Protein AF-A0A5C2H6Y0-F1 (afdb_monomer)

Mean predicted aligned error: 7.72 Å

Organism: NCBI:txid2605946

pLDDT: mean 83.82, std 12.82, range [41.47, 96.06]

Foldseek 3Di:
DDPVVVVVVLVVVVVVVPPVDDPVLSCLVVVLVVVLVVQLVLQVVQQVQLQVLVVVCVVVVHDSFVVSCVSSVHNKHFNDPDDPVNLVVCVVCNPVSVLNRLVRMDPVSSVVSCVSVVDD

Sequence (120 aa):
MSQSELSNLIWSVADLLRGDYRQSEYGRVILAFTVLRRLDCVLAPTKSAVLEVKDKMAAQDLNPDAFMRRASGTSFYNGSTLDLGRIIGDQDNIGSNLLAYIDAFSPEVRDICLRYFSSP

Solvent-accessible surface area (backbone atoms only — not comparable to full-atom values): 6831 Å² total; per-residue (Å²): 138,56,75,66,59,54,51,52,51,53,52,60,55,50,58,76,46,67,80,88,50,56,83,85,46,49,60,54,56,54,48,52,53,52,51,52,51,52,52,50,63,68,39,58,88,25,39,68,52,19,43,54,42,40,54,56,23,57,76,65,78,43,85,38,62,71,56,24,22,62,44,38,75,40,97,48,44,55,70,41,96,61,49,75,70,57,34,68,71,40,70,94,45,35,69,62,47,48,50,54,39,46,68,30,28,34,71,71,57,27,53,51,51,46,59,65,72,69,56,131

Radius of gyration: 16.51 Å; Cα contacts (8 Å, |Δi|>4): 88; chains: 1; bounding box: 49×26×40 Å

Secondary structure (DSSP, 8-state):
--HHHHHHHHHHHHGGGBTTB-TTTHHHHHHHHHHHHHHHHHHGGGHHHHHHHHHHHHTTT---HHHHHHHHTSS--B--S--HHHHHH-GGGHHHHHHHHHHTB-HHHHHHHHHHHH--

InterPro domains:
  IPR022749 N6 adenine-specific DNA methyltransferase, N-terminal domain [PF12161] (6-109)
  IPR029063 S-adenosyl-L-methionine-dependent methyltransferase superfamily [SSF53335] (4-112)
  IPR038333 Type I restriction enzyme EcoKI-like, methylase subunit, N-terminal domain superfamily [G3DSA:1.20.1260.30] (1-79)

Structure (mmCIF, N/CA/C/O backbone):
data_AF-A0A5C2H6Y0-F1
#
_entry.id   AF-A0A5C2H6Y0-F1
#
loop_
_atom_site.group_PDB
_atom_site.id
_atom_site.type_symbol
_atom_site.label_atom_id
_atom_site.label_alt_id
_atom_site.label_comp_id
_atom_site.label_asym_id
_atom_site.label_entity_id
_atom_site.label_seq_id
_atom_site.pdbx_PDB_ins_code
_atom_site.Cartn_x
_atom_site.Cartn_y
_atom_site.Cartn_z
_atom_site.occupancy
_atom_site.B_iso_or_equiv
_atom_site.auth_seq_id
_atom_site.auth_comp_id
_atom_site.auth_asym_id
_atom_site.auth_atom_id
_atom_site.pdbx_PDB_model_num
ATOM 1 N N . MET A 1 1 ? 26.261 1.422 -0.359 1.00 52.34 1 MET A N 1
ATOM 2 C CA . MET A 1 1 ? 25.782 1.585 -1.745 1.00 52.34 1 MET A CA 1
ATOM 3 C C . MET A 1 1 ? 26.114 2.995 -2.188 1.00 52.34 1 MET A C 1
ATOM 5 O O . MET A 1 1 ? 25.736 3.938 -1.502 1.00 52.34 1 MET A O 1
ATOM 9 N N . SER A 1 2 ? 26.879 3.131 -3.262 1.00 71.75 2 SER A N 1
ATOM 10 C CA . SER A 1 2 ? 27.224 4.406 -3.889 1.00 71.75 2 SER A CA 1
ATOM 11 C C . SER A 1 2 ? 26.087 4.890 -4.800 1.00 71.75 2 SER A C 1
ATOM 13 O O . SER A 1 2 ? 25.295 4.098 -5.312 1.00 71.75 2 SER A O 1
ATOM 15 N N . GLN A 1 3 ? 25.994 6.203 -5.015 1.00 69.25 3 GLN A N 1
ATOM 16 C CA . GLN A 1 3 ? 24.962 6.820 -5.860 1.00 69.25 3 GLN A CA 1
ATOM 17 C C . GLN A 1 3 ? 25.004 6.303 -7.314 1.00 69.25 3 GLN A C 1
ATOM 19 O O . GLN A 1 3 ? 23.965 6.171 -7.961 1.00 69.25 3 GLN A O 1
ATOM 24 N N . SER A 1 4 ? 26.196 5.943 -7.798 1.00 71.50 4 SER A N 1
ATOM 25 C CA . SER A 1 4 ? 26.428 5.375 -9.129 1.00 71.50 4 SER A CA 1
ATOM 26 C C . SER A 1 4 ? 25.850 3.965 -9.280 1.00 71.50 4 SER A C 1
ATOM 28 O O . SER A 1 4 ? 25.251 3.658 -10.306 1.00 71.50 4 SER A O 1
ATOM 30 N N . GLU A 1 5 ? 25.964 3.119 -8.250 1.00 69.69 5 GLU A N 1
ATOM 31 C CA . GLU A 1 5 ? 25.380 1.767 -8.253 1.00 69.69 5 GLU A CA 1
ATOM 32 C C . GLU A 1 5 ? 23.848 1.813 -8.279 1.00 69.69 5 GLU A C 1
ATOM 34 O O . GLU A 1 5 ? 23.220 1.044 -9.004 1.00 69.69 5 GLU A O 1
ATOM 39 N N . LEU A 1 6 ? 23.244 2.751 -7.539 1.00 69.19 6 LEU A N 1
ATOM 40 C CA . LEU A 1 6 ? 21.793 2.947 -7.539 1.00 69.19 6 LEU A CA 1
ATOM 41 C C . LEU A 1 6 ? 21.291 3.452 -8.900 1.00 69.19 6 LEU A C 1
ATOM 43 O O . LEU A 1 6 ? 20.284 2.960 -9.399 1.00 69.19 6 LEU A O 1
ATOM 47 N N . SER A 1 7 ? 22.012 4.391 -9.520 1.00 67.81 7 SER A N 1
ATOM 48 C CA . SER A 1 7 ? 21.695 4.887 -10.865 1.00 67.81 7 SER A CA 1
ATOM 49 C C . SER A 1 7 ? 21.763 3.766 -11.908 1.00 67.81 7 SER A C 1
ATOM 51 O O . SER A 1 7 ? 20.824 3.587 -12.680 1.00 67.81 7 SER A O 1
ATOM 53 N N . ASN A 1 8 ? 22.824 2.952 -11.884 1.00 71.19 8 ASN A N 1
ATOM 54 C CA . ASN A 1 8 ? 22.986 1.831 -12.813 1.00 71.19 8 ASN A CA 1
ATOM 55 C C . ASN A 1 8 ? 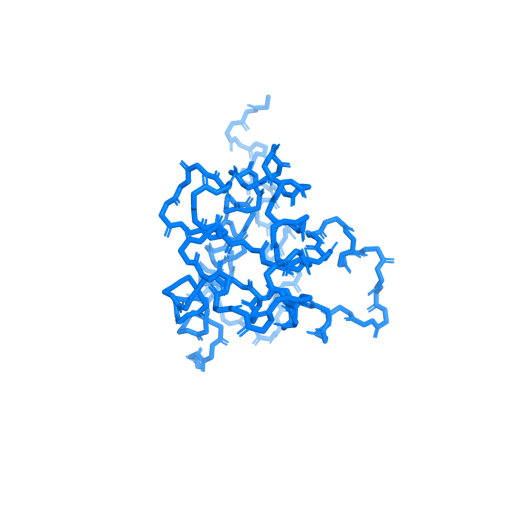21.884 0.772 -12.655 1.00 71.19 8 ASN A C 1
ATOM 57 O O . ASN A 1 8 ? 21.411 0.243 -13.656 1.00 71.19 8 ASN A O 1
ATOM 61 N N . LEU A 1 9 ? 21.443 0.496 -11.423 1.00 71.12 9 LEU A N 1
ATOM 62 C CA . LEU A 1 9 ? 20.317 -0.403 -11.156 1.00 71.12 9 LEU A CA 1
ATOM 63 C C . LEU A 1 9 ? 18.987 0.159 -11.685 1.00 71.12 9 LEU A C 1
ATOM 65 O O . LEU A 1 9 ? 18.188 -0.574 -12.256 1.00 71.12 9 LEU A O 1
ATOM 69 N N . ILE A 1 10 ? 18.738 1.459 -11.510 1.00 67.75 10 ILE A N 1
ATOM 70 C CA . ILE A 1 10 ? 17.523 2.106 -12.029 1.00 67.75 10 ILE A CA 1
ATOM 71 C C . ILE A 1 10 ? 17.498 2.039 -13.561 1.00 67.75 10 ILE A C 1
ATOM 73 O O . ILE A 1 10 ? 16.463 1.714 -14.141 1.00 67.75 10 ILE A O 1
ATOM 77 N N . TRP A 1 11 ? 18.632 2.300 -14.216 1.00 65.06 11 TRP A N 1
ATOM 78 C CA . TRP A 1 11 ? 18.740 2.225 -15.673 1.00 65.06 11 TRP A CA 1
ATOM 79 C C . TRP A 1 11 ? 18.616 0.795 -16.212 1.00 65.06 11 TRP A C 1
ATOM 81 O O . TRP A 1 11 ? 17.923 0.604 -17.207 1.00 65.06 11 TRP A O 1
ATOM 91 N N . SER A 1 12 ? 19.182 -0.213 -15.538 1.00 68.62 12 SER A N 1
ATOM 92 C CA . SER A 1 12 ? 19.039 -1.612 -15.971 1.00 68.62 12 SER A CA 1
ATOM 93 C C . SER A 1 12 ? 17.608 -2.143 -15.822 1.00 68.62 12 SER A C 1
ATOM 95 O O . SER A 1 12 ? 17.171 -2.964 -16.625 1.00 68.62 12 SER A O 1
ATOM 97 N N . VAL A 1 13 ? 16.844 -1.646 -14.842 1.00 63.25 13 VAL A N 1
ATOM 98 C CA . VAL A 1 13 ? 15.401 -1.915 -14.735 1.00 63.25 13 VAL A CA 1
ATOM 99 C C . VAL A 1 13 ? 14.617 -1.157 -15.808 1.00 63.25 13 VAL A C 1
ATOM 1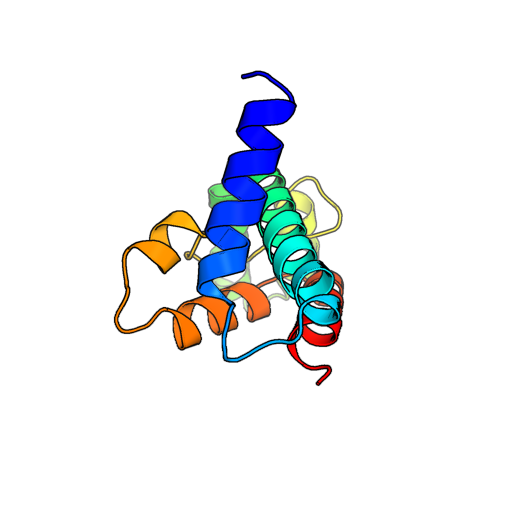01 O O . VAL A 1 13 ? 13.676 -1.706 -16.374 1.00 63.25 13 VAL A O 1
ATOM 104 N N . ALA A 1 14 ? 15.005 0.078 -16.138 1.00 62.84 14 ALA A N 1
ATOM 105 C CA . ALA A 1 14 ? 14.379 0.834 -17.225 1.00 62.84 14 ALA A CA 1
ATOM 106 C C . ALA A 1 14 ? 14.561 0.149 -18.593 1.00 62.84 14 ALA A C 1
ATOM 108 O O . ALA A 1 14 ? 13.670 0.229 -19.437 1.00 62.84 14 ALA A O 1
ATOM 109 N N . ASP A 1 15 ? 15.660 -0.582 -18.795 1.00 63.66 15 ASP A N 1
ATOM 110 C CA . ASP A 1 15 ? 15.879 -1.383 -20.003 1.00 63.66 15 ASP A CA 1
ATOM 111 C C . ASP A 1 15 ? 14.872 -2.540 -20.163 1.00 63.66 15 ASP A C 1
ATOM 113 O O . ASP A 1 15 ? 14.597 -2.939 -21.293 1.00 63.66 15 ASP A O 1
ATOM 117 N N . LEU A 1 16 ? 14.245 -3.030 -19.083 1.00 62.94 16 LEU A N 1
ATOM 118 C CA . LEU A 1 16 ? 13.153 -4.020 -19.155 1.00 62.94 16 LEU A CA 1
ATOM 119 C C . LEU A 1 16 ? 11.835 -3.422 -19.678 1.00 62.94 16 LEU A C 1
ATOM 121 O O . LEU A 1 16 ? 10.973 -4.161 -20.139 1.00 62.94 16 LEU A O 1
ATOM 125 N N . LEU A 1 17 ? 11.680 -2.094 -19.632 1.00 59.72 17 LEU A N 1
ATOM 126 C CA . LEU A 1 17 ? 10.521 -1.364 -20.173 1.00 59.72 17 LEU A CA 1
ATOM 127 C C . LEU A 1 17 ? 10.724 -0.957 -21.645 1.00 59.72 17 LEU A C 1
ATOM 129 O O . LEU A 1 17 ? 9.898 -0.253 -22.237 1.00 59.72 17 LEU A O 1
ATOM 133 N N . ARG A 1 18 ? 11.858 -1.347 -22.238 1.00 57.44 18 ARG A N 1
ATOM 134 C CA . ARG A 1 18 ? 12.292 -0.918 -23.565 1.00 57.44 18 ARG A CA 1
ATOM 135 C C . ARG A 1 18 ? 11.563 -1.715 -24.647 1.00 57.44 18 ARG A C 1
ATOM 137 O O . ARG A 1 18 ? 11.977 -2.801 -25.028 1.00 57.44 18 ARG A O 1
ATOM 144 N N . GLY A 1 19 ? 10.469 -1.142 -25.139 1.00 61.03 19 GLY A N 1
ATOM 145 C CA . GLY A 1 19 ? 9.616 -1.712 -26.186 1.00 61.03 19 GLY A CA 1
ATOM 146 C C . GLY A 1 19 ? 8.186 -1.185 -26.083 1.00 61.03 19 GLY A C 1
ATOM 147 O O . GLY A 1 19 ? 7.677 -0.621 -27.047 1.00 61.03 19 GLY A O 1
ATOM 148 N N . ASP A 1 20 ? 7.605 -1.269 -24.883 1.00 59.69 20 ASP A N 1
ATOM 149 C CA . ASP A 1 20 ? 6.211 -0.882 -24.613 1.00 59.69 20 ASP A CA 1
ATOM 150 C C . ASP A 1 20 ? 6.044 0.595 -24.211 1.00 59.69 20 ASP A C 1
ATOM 152 O O . ASP A 1 20 ? 4.950 1.141 -24.324 1.00 59.69 20 ASP A O 1
ATOM 156 N N . TYR A 1 21 ? 7.123 1.259 -23.774 1.00 59.62 21 TYR A N 1
ATOM 157 C CA . TYR A 1 21 ? 7.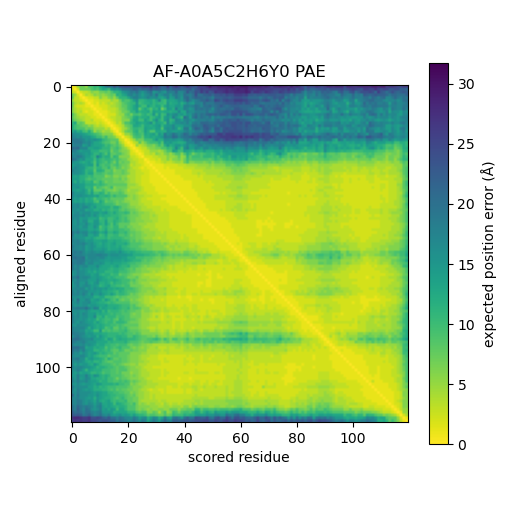096 2.648 -23.296 1.00 59.62 21 TYR A CA 1
ATOM 158 C C . TYR A 1 21 ? 8.220 3.502 -23.890 1.00 59.62 21 TYR A C 1
ATOM 160 O O . TYR A 1 21 ? 9.362 3.057 -24.067 1.00 59.62 21 TYR A O 1
ATOM 168 N N . ARG A 1 22 ? 7.913 4.777 -24.154 1.00 67.56 22 ARG A N 1
ATOM 169 C CA . ARG A 1 22 ? 8.898 5.793 -24.548 1.00 67.56 22 ARG A CA 1
ATOM 170 C C . ARG A 1 22 ? 9.788 6.135 -23.359 1.00 67.56 22 ARG A C 1
ATOM 172 O O . ARG A 1 22 ? 9.357 6.141 -22.211 1.00 67.56 22 ARG A O 1
ATOM 179 N N . GLN A 1 23 ? 11.025 6.543 -23.630 1.00 66.06 23 GLN A N 1
ATOM 180 C CA . GLN A 1 23 ? 11.979 6.933 -22.583 1.00 66.06 23 GLN A CA 1
ATOM 181 C C . GLN A 1 23 ? 11.463 8.090 -21.697 1.00 66.06 23 GLN A C 1
ATOM 183 O O . GLN A 1 23 ? 11.799 8.174 -20.518 1.00 66.06 23 GLN A O 1
ATOM 188 N N . SER A 1 24 ? 10.589 8.948 -22.241 1.00 72.94 24 SER A N 1
ATOM 189 C CA . SER A 1 24 ? 9.870 10.001 -21.509 1.00 72.94 24 SER A CA 1
ATOM 190 C C . SER A 1 24 ? 8.815 9.479 -20.521 1.00 72.94 24 SER A C 1
ATOM 192 O O . SER A 1 24 ? 8.420 10.204 -19.613 1.00 72.94 24 SER A O 1
ATOM 194 N N . GLU A 1 25 ? 8.348 8.240 -20.679 1.00 69.19 25 GLU A N 1
ATOM 195 C CA . GLU A 1 25 ? 7.292 7.612 -19.871 1.00 69.19 25 GLU A CA 1
ATOM 196 C C . GLU A 1 25 ? 7.860 6.769 -18.723 1.00 69.19 25 GLU A C 1
ATOM 198 O O . GLU A 1 25 ? 7.170 6.548 -17.728 1.00 69.19 25 GLU A O 1
ATOM 203 N N . TYR A 1 26 ? 9.142 6.386 -18.784 1.00 72.50 26 TYR A N 1
ATOM 204 C CA . TYR A 1 26 ? 9.810 5.617 -17.723 1.00 72.50 26 TYR A CA 1
ATOM 205 C C . TYR A 1 26 ? 9.730 6.311 -16.368 1.00 72.50 26 TYR A C 1
ATOM 207 O O . TYR A 1 26 ? 9.469 5.667 -15.354 1.00 72.50 26 TYR A O 1
ATOM 215 N N . GLY A 1 27 ? 9.878 7.638 -16.351 1.00 70.50 27 GLY A N 1
ATOM 216 C CA . GLY A 1 27 ? 9.739 8.423 -15.129 1.00 70.50 27 GLY A CA 1
ATOM 217 C C . GLY A 1 27 ? 8.366 8.256 -14.472 1.00 70.50 27 GLY A C 1
ATOM 218 O O . GLY A 1 27 ? 8.293 8.208 -13.249 1.00 70.50 27 GLY A O 1
ATOM 219 N N . ARG A 1 28 ? 7.289 8.099 -15.255 1.00 74.62 28 ARG A N 1
ATOM 220 C CA . ARG A 1 28 ? 5.924 7.936 -14.726 1.00 74.62 28 ARG A CA 1
ATOM 221 C C . ARG A 1 28 ? 5.763 6.575 -14.051 1.00 74.62 28 ARG A C 1
ATOM 223 O O . ARG A 1 28 ? 5.291 6.515 -12.918 1.00 74.62 28 ARG A O 1
ATOM 230 N N . VAL A 1 29 ? 6.226 5.509 -14.706 1.00 77.56 29 VAL A N 1
ATOM 231 C CA . VAL A 1 29 ? 6.161 4.136 -14.180 1.00 77.56 29 VAL A CA 1
ATOM 232 C C . VAL A 1 29 ? 7.039 3.988 -12.936 1.00 77.56 29 VAL A C 1
ATOM 234 O O . VAL A 1 29 ? 6.561 3.578 -11.878 1.00 77.56 29 VAL A O 1
ATOM 237 N N . ILE A 1 30 ? 8.312 4.388 -13.024 1.00 80.56 30 ILE A N 1
ATOM 238 C CA . ILE A 1 30 ? 9.272 4.270 -11.919 1.00 80.56 30 ILE A CA 1
ATOM 239 C C . ILE A 1 30 ? 8.797 5.077 -10.706 1.00 80.56 30 ILE A C 1
ATOM 241 O O . ILE A 1 30 ? 8.837 4.570 -9.583 1.00 80.56 30 ILE A O 1
ATOM 245 N N . LEU A 1 31 ? 8.310 6.307 -10.907 1.00 81.44 31 LEU A N 1
ATOM 246 C CA . LEU A 1 31 ? 7.809 7.143 -9.815 1.00 81.44 31 LEU A CA 1
ATOM 247 C C . LEU A 1 31 ? 6.581 6.517 -9.150 1.00 81.44 31 LEU A C 1
ATOM 249 O O . LEU A 1 31 ? 6.539 6.447 -7.923 1.00 81.44 31 LEU A O 1
ATOM 253 N N . ALA A 1 32 ? 5.620 6.020 -9.934 1.00 82.81 32 ALA A N 1
ATOM 254 C CA . ALA A 1 32 ? 4.415 5.392 -9.403 1.00 82.81 32 ALA A CA 1
ATOM 255 C C . ALA A 1 32 ? 4.752 4.186 -8.511 1.00 82.81 32 ALA A C 1
ATOM 257 O O . ALA A 1 32 ? 4.298 4.119 -7.366 1.00 82.81 32 ALA A O 1
ATOM 258 N N . PHE A 1 33 ? 5.622 3.281 -8.971 1.00 86.06 33 PHE A N 1
ATOM 259 C CA . PHE A 1 33 ? 6.051 2.129 -8.171 1.00 86.06 33 PHE A CA 1
ATOM 260 C C . PHE A 1 33 ? 6.930 2.518 -6.975 1.00 86.06 33 PHE A C 1
ATOM 262 O O . PHE A 1 33 ? 6.820 1.912 -5.908 1.00 86.06 33 PHE A O 1
ATOM 269 N N . THR A 1 34 ? 7.757 3.559 -7.098 1.00 86.50 34 THR A N 1
ATOM 270 C CA . THR A 1 34 ? 8.559 4.075 -5.976 1.00 86.50 34 THR A CA 1
ATOM 271 C C . THR A 1 34 ? 7.663 4.635 -4.869 1.00 86.50 34 THR A C 1
ATOM 273 O O . THR A 1 34 ? 7.874 4.347 -3.688 1.00 86.50 34 THR A O 1
ATOM 276 N N . VAL A 1 35 ? 6.627 5.394 -5.240 1.00 89.31 35 VAL A N 1
ATOM 277 C CA . VAL A 1 35 ? 5.618 5.904 -4.301 1.00 89.31 35 VAL A CA 1
ATOM 278 C C . VAL A 1 35 ? 4.846 4.748 -3.669 1.00 89.31 35 VAL A C 1
ATOM 280 O O . VAL A 1 35 ? 4.730 4.700 -2.445 1.00 89.31 35 VAL A O 1
ATOM 283 N N . LEU A 1 36 ? 4.394 3.779 -4.469 1.00 90.00 36 LEU A N 1
ATOM 284 C CA . LEU A 1 36 ? 3.684 2.593 -3.987 1.00 90.00 36 LEU A CA 1
ATOM 285 C C . LEU A 1 36 ? 4.511 1.827 -2.944 1.00 90.00 36 LEU A C 1
ATOM 287 O O . LEU A 1 36 ? 4.006 1.477 -1.876 1.00 90.00 36 LEU A O 1
ATOM 291 N N . ARG A 1 37 ? 5.809 1.636 -3.210 1.00 89.75 37 ARG A N 1
ATOM 292 C CA . ARG A 1 37 ? 6.731 0.994 -2.271 1.00 89.75 37 ARG A CA 1
ATOM 293 C C . ARG A 1 37 ? 6.917 1.811 -0.997 1.00 89.75 37 ARG A C 1
ATOM 295 O O . ARG A 1 37 ? 6.995 1.238 0.089 1.00 89.75 37 ARG A O 1
ATOM 302 N N . ARG A 1 38 ? 6.977 3.141 -1.098 1.00 92.06 38 ARG A N 1
ATOM 303 C CA . ARG A 1 38 ? 7.092 4.014 0.076 1.00 92.06 38 ARG A CA 1
ATOM 304 C C . ARG A 1 38 ? 5.854 3.927 0.967 1.00 92.06 38 ARG A C 1
ATOM 306 O O . ARG A 1 38 ? 6.017 3.852 2.183 1.00 92.06 38 ARG A O 1
ATOM 313 N N . LEU A 1 39 ? 4.658 3.910 0.380 1.00 92.31 39 LEU A N 1
ATOM 314 C CA . LEU A 1 39 ? 3.394 3.746 1.106 1.00 92.31 39 LEU A CA 1
ATOM 315 C C . LEU A 1 39 ? 3.327 2.386 1.810 1.00 92.31 39 LEU A C 1
ATOM 317 O O . LEU A 1 39 ? 3.012 2.329 2.996 1.00 92.31 39 LEU A O 1
ATOM 321 N N . ASP A 1 40 ? 3.705 1.315 1.112 1.00 91.12 40 ASP A N 1
ATOM 322 C CA . ASP A 1 40 ? 3.776 -0.039 1.671 1.00 91.12 40 ASP A CA 1
ATOM 323 C C . ASP A 1 40 ? 4.727 -0.107 2.884 1.00 91.12 40 ASP A C 1
ATOM 325 O O . ASP A 1 40 ? 4.350 -0.601 3.944 1.00 91.12 40 ASP A O 1
ATOM 329 N N . CYS A 1 41 ? 5.920 0.498 2.791 1.00 92.06 41 CYS A N 1
ATOM 330 C CA . CYS A 1 41 ? 6.855 0.606 3.921 1.00 92.06 41 CYS A CA 1
ATOM 331 C C . CYS A 1 41 ? 6.271 1.340 5.136 1.00 92.06 41 CYS A C 1
ATOM 333 O O . CYS A 1 41 ? 6.580 0.975 6.268 1.00 92.06 41 CYS A O 1
ATOM 335 N N . VAL A 1 42 ? 5.494 2.406 4.917 1.00 94.19 42 VAL A N 1
ATOM 336 C CA . VAL A 1 42 ? 4.893 3.192 6.009 1.00 94.19 42 VAL A CA 1
ATOM 337 C C . VAL A 1 42 ? 3.814 2.386 6.732 1.00 94.19 42 VAL A C 1
ATOM 339 O O . VAL A 1 42 ? 3.701 2.481 7.950 1.00 94.19 42 VAL A O 1
ATOM 342 N N . LEU A 1 43 ? 3.053 1.572 5.997 1.00 94.69 43 LEU A N 1
ATOM 343 C CA . LEU A 1 43 ? 1.953 0.776 6.542 1.00 94.69 43 LEU A CA 1
ATOM 344 C C . LEU A 1 43 ? 2.388 -0.589 7.086 1.00 94.69 43 LEU A C 1
ATOM 346 O O . LEU A 1 43 ? 1.652 -1.187 7.868 1.00 94.69 43 LEU A O 1
ATOM 350 N N . ALA A 1 44 ? 3.564 -1.096 6.705 1.00 93.31 44 ALA A N 1
ATOM 351 C CA . ALA A 1 44 ? 4.041 -2.418 7.116 1.00 93.31 44 ALA A CA 1
ATOM 352 C C . ALA A 1 44 ? 3.977 -2.673 8.642 1.00 93.31 44 ALA A C 1
ATOM 354 O O . ALA A 1 44 ? 3.495 -3.740 9.023 1.00 93.31 44 ALA A O 1
ATOM 355 N N . PRO A 1 45 ? 4.364 -1.732 9.531 1.00 95.38 45 PRO A N 1
ATOM 356 C CA . PRO A 1 45 ? 4.297 -1.953 10.979 1.00 95.38 45 PRO A CA 1
ATOM 357 C C . PRO A 1 45 ? 2.869 -2.035 11.539 1.00 95.38 45 PRO A C 1
ATOM 359 O O . PRO A 1 45 ? 2.661 -2.636 12.588 1.00 95.38 45 PRO A O 1
ATOM 362 N N . THR A 1 46 ? 1.890 -1.417 10.872 1.00 95.88 46 THR A N 1
ATOM 363 C CA . THR A 1 46 ? 0.502 -1.286 11.356 1.00 95.88 46 THR A CA 1
ATOM 364 C C . THR A 1 46 ? -0.491 -2.147 10.574 1.00 95.88 46 THR A C 1
ATOM 366 O O . THR A 1 46 ? -1.683 -2.163 10.879 1.00 95.88 46 THR A O 1
ATOM 369 N N . LYS A 1 47 ? -0.014 -2.917 9.591 1.00 93.94 47 LYS A N 1
ATOM 370 C CA . LYS A 1 47 ? -0.849 -3.694 8.669 1.00 93.94 47 LYS A CA 1
ATOM 371 C C . LYS A 1 47 ? -1.748 -4.713 9.364 1.00 93.94 47 LYS A C 1
ATOM 373 O O . LYS A 1 47 ? -2.932 -4.785 9.048 1.00 93.94 47 LYS A O 1
ATOM 378 N N . SER A 1 48 ? -1.219 -5.465 10.328 1.00 95.00 48 SER A N 1
ATOM 379 C CA . SER A 1 48 ? -2.013 -6.428 11.105 1.00 95.00 48 SER A CA 1
ATOM 380 C C . SER A 1 48 ? -3.151 -5.742 11.864 1.00 95.00 48 SER A C 1
ATOM 382 O O . SER A 1 48 ? -4.293 -6.179 11.777 1.00 95.00 48 SER A O 1
ATOM 384 N N . ALA A 1 49 ? -2.865 -4.616 12.524 1.00 95.69 49 ALA A N 1
ATOM 385 C CA . ALA A 1 49 ? -3.861 -3.849 13.268 1.00 95.69 49 ALA A CA 1
ATOM 386 C C . ALA A 1 49 ? -4.974 -3.301 12.359 1.00 95.69 49 ALA A C 1
ATOM 388 O O . ALA A 1 49 ? -6.150 -3.350 12.720 1.00 95.69 49 ALA A O 1
ATOM 389 N N . VAL A 1 50 ? -4.622 -2.810 11.166 1.00 96.00 50 VAL A N 1
ATOM 390 C CA . VAL A 1 50 ? -5.596 -2.337 10.169 1.00 96.00 50 VAL A CA 1
ATOM 391 C C . VAL A 1 50 ? -6.514 -3.473 9.710 1.00 96.00 50 VAL A C 1
ATOM 393 O O . VAL A 1 50 ? -7.727 -3.276 9.649 1.00 96.00 50 VAL A O 1
ATOM 396 N N . LEU A 1 51 ? -5.962 -4.657 9.425 1.00 95.88 51 LEU A N 1
ATOM 397 C CA . LEU A 1 51 ? -6.744 -5.819 8.988 1.00 95.88 51 LEU A CA 1
ATOM 398 C C . LEU A 1 51 ? -7.681 -6.330 10.089 1.00 95.88 51 LEU A C 1
ATOM 400 O O . LEU A 1 51 ? -8.860 -6.542 9.830 1.00 95.88 51 LEU A O 1
ATOM 404 N N . GLU A 1 52 ? -7.208 -6.424 11.332 1.00 95.94 52 GLU A N 1
ATOM 405 C CA . GLU A 1 52 ? -8.070 -6.794 12.460 1.00 95.94 52 GLU A CA 1
ATOM 406 C C . GLU A 1 52 ? -9.235 -5.818 12.647 1.00 95.94 52 GLU A C 1
ATOM 408 O O . GLU A 1 52 ? -10.355 -6.223 12.956 1.00 95.94 52 GLU A O 1
ATOM 413 N N . VAL A 1 53 ? -8.974 -4.517 12.498 1.00 95.31 53 VAL A N 1
ATOM 414 C CA . VAL A 1 53 ? -10.011 -3.488 12.600 1.00 95.31 53 VAL A CA 1
ATOM 415 C C . VAL A 1 53 ? -11.002 -3.601 11.451 1.00 95.31 53 VAL A C 1
ATOM 417 O O . VAL A 1 53 ? -12.204 -3.526 11.695 1.00 95.31 53 VAL A O 1
ATOM 420 N N . LYS A 1 54 ? -10.526 -3.828 10.225 1.00 94.88 54 LYS A N 1
ATOM 421 C CA . LYS A 1 54 ? -11.386 -4.069 9.064 1.00 94.88 54 LYS A CA 1
ATOM 422 C C . LYS A 1 54 ? -12.349 -5.229 9.325 1.00 94.88 54 LYS A C 1
ATOM 424 O O . LYS A 1 54 ? -13.552 -5.055 9.149 1.00 94.88 54 LYS A O 1
ATOM 429 N N . ASP A 1 55 ? -11.839 -6.359 9.807 1.00 94.50 55 ASP A N 1
ATOM 430 C CA . ASP A 1 55 ? -12.647 -7.556 10.062 1.00 94.50 55 ASP A CA 1
ATOM 431 C C . ASP A 1 55 ? -13.646 -7.337 11.211 1.00 94.50 55 ASP A C 1
ATOM 433 O O . ASP A 1 55 ? -14.817 -7.705 11.103 1.00 94.50 55 ASP A O 1
ATOM 437 N N . LYS A 1 56 ? -13.224 -6.661 12.291 1.00 94.62 56 LYS A N 1
ATOM 438 C CA . LYS A 1 56 ? -14.099 -6.304 13.424 1.00 94.62 56 LYS A CA 1
ATOM 439 C C . LYS A 1 56 ? -15.251 -5.393 13.008 1.00 94.62 56 LYS A C 1
ATOM 441 O O . LYS A 1 56 ? -16.369 -5.590 13.473 1.00 94.62 56 LYS A O 1
ATOM 446 N N . MET A 1 57 ? -14.982 -4.396 12.168 1.00 93.19 57 MET A N 1
A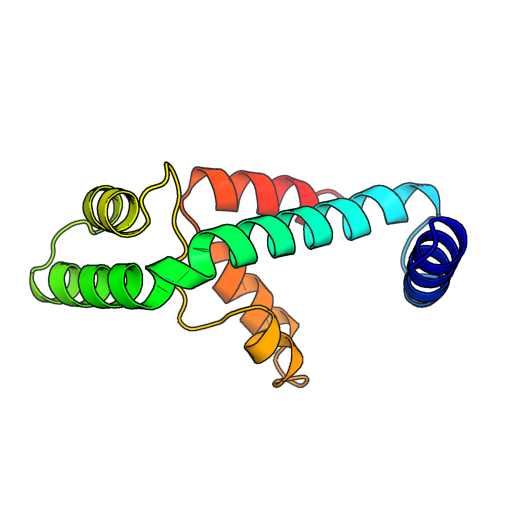TOM 447 C CA . MET A 1 57 ? -16.001 -3.453 11.697 1.00 93.19 57 MET A CA 1
ATOM 448 C C . MET A 1 57 ? -16.940 -4.104 10.679 1.00 93.19 57 MET A C 1
ATOM 450 O O . MET A 1 57 ? -18.146 -3.892 10.758 1.00 93.19 57 MET A O 1
ATOM 454 N N . ALA A 1 58 ? -16.417 -4.962 9.794 1.00 91.44 58 ALA A N 1
ATOM 455 C CA . ALA A 1 58 ? -17.229 -5.744 8.864 1.00 91.44 58 ALA A CA 1
ATOM 456 C C . ALA A 1 58 ? -18.204 -6.681 9.598 1.00 91.44 58 ALA A C 1
ATOM 458 O O . ALA A 1 58 ? -19.368 -6.772 9.223 1.00 91.44 58 ALA A O 1
ATOM 459 N N . ALA A 1 59 ? -17.767 -7.314 10.692 1.00 93.00 59 ALA A N 1
ATOM 460 C CA . ALA A 1 59 ? -18.634 -8.142 11.534 1.00 93.00 59 ALA A CA 1
ATOM 461 C C . ALA A 1 59 ? -19.750 -7.349 12.246 1.00 93.00 59 ALA A C 1
ATOM 463 O O . ALA A 1 59 ? -20.727 -7.941 12.700 1.00 93.00 59 ALA A O 1
ATOM 464 N N . GLN A 1 60 ? -19.600 -6.027 12.365 1.00 92.88 60 GLN A N 1
ATOM 465 C CA . GLN A 1 60 ? -20.562 -5.123 13.004 1.00 92.88 60 GLN A CA 1
ATOM 466 C C . GLN A 1 60 ? -21.385 -4.313 11.991 1.00 92.88 60 GLN A C 1
ATOM 468 O O . GLN A 1 60 ? -22.169 -3.466 12.410 1.00 92.88 60 GLN A O 1
ATOM 473 N N . ASP A 1 61 ? -21.203 -4.548 10.686 1.00 91.81 61 ASP A N 1
ATOM 474 C CA . ASP A 1 61 ? -21.808 -3.765 9.596 1.00 91.81 61 ASP A CA 1
ATOM 475 C C . ASP A 1 61 ? -21.535 -2.248 9.709 1.00 91.81 61 ASP A C 1
ATOM 477 O O . ASP A 1 61 ? -22.350 -1.393 9.364 1.00 91.81 61 ASP A O 1
ATOM 481 N N . LEU A 1 62 ? -20.357 -1.895 10.239 1.00 92.25 62 LEU A N 1
ATOM 482 C CA . LEU A 1 62 ? -19.910 -0.514 10.407 1.00 92.25 62 LEU A CA 1
ATOM 483 C C . LEU A 1 62 ? -18.916 -0.124 9.316 1.00 92.25 62 LEU A C 1
ATOM 485 O O . LEU A 1 62 ? -18.095 -0.929 8.878 1.00 92.25 62 LEU A O 1
ATOM 489 N N . ASN A 1 63 ? -18.926 1.156 8.934 1.00 90.81 63 ASN A N 1
ATOM 490 C CA . ASN A 1 63 ? -17.933 1.694 8.008 1.00 90.81 63 ASN A CA 1
ATOM 491 C C . ASN A 1 63 ? -16.528 1.674 8.656 1.00 90.81 63 ASN A C 1
ATOM 493 O O . ASN A 1 63 ? -16.304 2.384 9.644 1.00 90.81 63 ASN A O 1
ATOM 497 N N . PRO A 1 64 ? -15.563 0.915 8.102 1.00 91.88 64 PRO A N 1
ATOM 498 C CA . PRO A 1 64 ? -14.255 0.731 8.717 1.00 91.88 64 PRO A CA 1
ATOM 499 C C . PRO A 1 64 ? -13.286 1.905 8.497 1.00 91.88 64 PRO A C 1
ATOM 501 O O . PRO A 1 64 ? -12.237 1.926 9.135 1.00 91.88 64 PRO A O 1
ATOM 504 N N . ASP A 1 65 ? -13.588 2.873 7.621 1.00 92.69 65 ASP A N 1
ATOM 505 C CA . ASP A 1 65 ? -12.621 3.878 7.137 1.00 92.69 65 ASP A CA 1
ATOM 506 C C . ASP A 1 65 ? -11.930 4.659 8.270 1.00 92.69 65 ASP A C 1
ATOM 508 O O . ASP A 1 65 ? -10.704 4.617 8.410 1.00 92.69 65 ASP A O 1
ATOM 512 N N . ALA A 1 66 ? -12.711 5.310 9.137 1.00 93.50 66 ALA A N 1
ATOM 513 C CA . ALA A 1 66 ? -12.174 6.114 10.237 1.00 93.50 66 ALA A CA 1
ATOM 514 C C . ALA A 1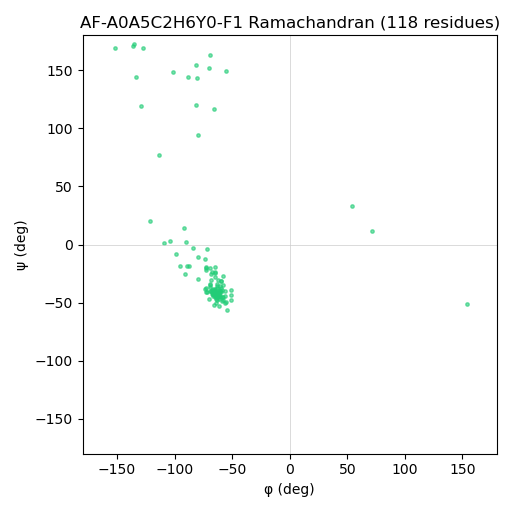 66 ? -11.370 5.268 11.240 1.00 93.50 66 ALA A C 1
ATOM 516 O O . ALA A 1 66 ? -10.351 5.713 11.777 1.00 93.50 66 ALA A O 1
ATOM 517 N N . PHE A 1 67 ? -11.804 4.027 11.472 1.00 94.31 67 PHE A N 1
ATOM 518 C CA . PHE A 1 67 ? -11.131 3.104 12.378 1.00 94.31 67 PHE A CA 1
ATOM 519 C C . PHE A 1 67 ? -9.811 2.602 11.791 1.00 94.31 67 PHE A C 1
ATOM 521 O O . PHE A 1 67 ? -8.815 2.543 12.508 1.00 94.31 67 PHE A O 1
ATOM 528 N N . MET A 1 68 ? -9.772 2.300 10.493 1.00 95.25 68 MET A N 1
ATOM 529 C CA . MET A 1 68 ? -8.557 1.873 9.801 1.00 95.25 68 MET A CA 1
ATOM 530 C C . MET A 1 68 ? -7.517 2.994 9.728 1.00 95.25 68 MET A C 1
ATOM 532 O O . MET A 1 68 ? -6.341 2.721 9.952 1.00 95.25 68 MET A O 1
ATOM 536 N N . ARG A 1 69 ? -7.922 4.256 9.509 1.00 95.62 69 ARG A N 1
ATOM 537 C CA . ARG A 1 69 ? -7.002 5.413 9.603 1.00 95.62 69 ARG A CA 1
ATOM 538 C C . ARG A 1 69 ? -6.422 5.555 11.010 1.00 95.62 69 ARG A C 1
ATOM 540 O O . ARG A 1 69 ? -5.227 5.770 11.189 1.00 95.62 69 ARG A O 1
ATOM 547 N N . ARG A 1 70 ? -7.251 5.367 12.040 1.00 94.88 70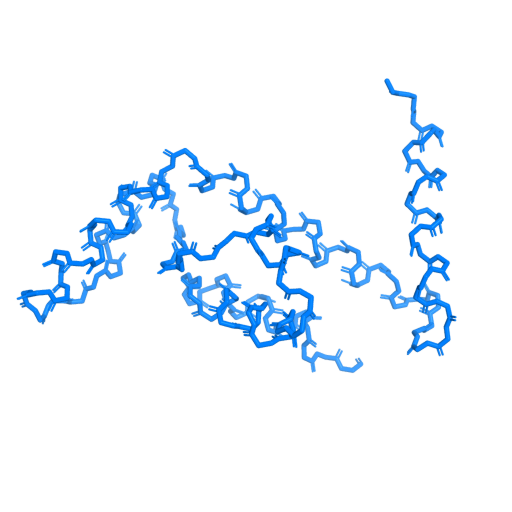 ARG A N 1
ATOM 548 C CA . ARG A 1 70 ? -6.777 5.383 13.430 1.00 94.88 70 ARG A CA 1
ATOM 549 C C . ARG A 1 70 ? -5.815 4.228 13.724 1.00 94.88 70 ARG A C 1
ATOM 551 O O . ARG A 1 70 ? -4.819 4.442 14.406 1.00 94.88 70 ARG A O 1
ATOM 558 N N . ALA A 1 71 ? -6.098 3.034 13.208 1.00 94.75 71 ALA A N 1
ATOM 559 C CA . ALA A 1 71 ? -5.260 1.849 13.382 1.00 94.75 71 ALA A CA 1
ATOM 560 C C . ALA A 1 71 ? -3.927 1.948 12.627 1.00 94.75 71 ALA A C 1
ATOM 562 O O . ALA A 1 71 ? -2.908 1.470 13.122 1.00 94.75 71 ALA A O 1
ATOM 563 N N . SER A 1 72 ? -3.915 2.590 11.455 1.00 94.88 72 SER A N 1
ATOM 564 C CA . SER A 1 72 ? -2.697 2.778 10.667 1.00 94.88 72 SER A CA 1
ATOM 565 C C . SER A 1 72 ? -1.747 3.810 11.279 1.00 94.88 72 SER A C 1
ATOM 567 O O . SER A 1 72 ? -0.558 3.795 10.963 1.00 94.88 72 SER A O 1
ATOM 569 N N . GLY A 1 73 ? -2.259 4.709 12.130 1.00 93.81 73 GLY A N 1
ATOM 570 C CA . GLY A 1 73 ? -1.505 5.830 12.694 1.00 93.81 73 GLY A CA 1
ATOM 571 C C . GLY A 1 73 ? -1.197 6.932 11.677 1.00 93.81 73 GLY A C 1
ATOM 572 O O . GLY A 1 73 ? -0.385 7.814 11.951 1.00 93.81 73 GLY A O 1
ATOM 573 N N . THR A 1 74 ? -1.823 6.890 10.500 1.00 93.62 74 THR A N 1
ATOM 574 C CA . THR A 1 74 ? -1.609 7.849 9.412 1.00 93.62 74 THR A CA 1
ATOM 575 C C . THR A 1 74 ? -2.941 8.295 8.818 1.00 93.62 74 THR A C 1
ATOM 577 O O . THR A 1 74 ? -4.003 7.764 9.136 1.00 93.62 74 THR A O 1
ATOM 580 N N . SER A 1 75 ? -2.908 9.286 7.929 1.00 93.19 75 SER A N 1
ATOM 581 C CA . SER A 1 75 ? -4.110 9.744 7.230 1.00 93.19 75 SER A CA 1
ATOM 582 C C . SER A 1 75 ? -4.620 8.756 6.180 1.00 93.19 75 SER A C 1
ATOM 584 O O . SER A 1 75 ? -5.666 9.017 5.605 1.00 93.19 75 SER A O 1
ATOM 586 N N . PHE A 1 76 ? -3.933 7.641 5.920 1.00 95.06 76 PHE A N 1
ATOM 587 C CA . PHE A 1 76 ? -4.298 6.649 4.908 1.00 95.06 76 PHE A CA 1
ATOM 588 C C . PHE A 1 76 ? -4.139 5.224 5.451 1.00 95.06 76 PHE A C 1
ATOM 590 O O . PHE A 1 76 ? -3.632 5.002 6.547 1.00 95.06 76 PHE A O 1
ATOM 597 N N . TYR A 1 77 ? -4.605 4.232 4.702 1.00 96.06 77 TYR A N 1
ATOM 598 C CA . TYR A 1 77 ? -4.456 2.817 5.042 1.00 96.06 77 TYR A CA 1
ATOM 599 C C . TYR A 1 77 ? -4.436 1.973 3.770 1.00 96.06 77 TYR A C 1
ATOM 601 O O . TYR A 1 77 ? -4.756 2.463 2.687 1.00 96.06 77 TYR A O 1
ATOM 609 N N . ASN A 1 78 ? -4.090 0.696 3.918 1.00 96.06 78 ASN A N 1
ATOM 610 C CA . ASN A 1 78 ? -4.321 -0.334 2.918 1.00 96.06 78 ASN A CA 1
ATOM 611 C C . ASN A 1 78 ? -5.009 -1.516 3.608 1.00 96.06 78 ASN A C 1
ATOM 613 O O . ASN A 1 78 ? -4.465 -2.086 4.552 1.00 96.06 78 ASN A O 1
ATOM 617 N N . GLY A 1 79 ? -6.220 -1.843 3.163 1.00 94.19 79 GLY A N 1
ATOM 618 C CA . GLY A 1 79 ? -7.037 -2.925 3.705 1.00 94.19 79 GLY A CA 1
ATOM 619 C C . GLY A 1 79 ? -6.841 -4.266 2.995 1.00 94.19 79 GLY A C 1
ATOM 620 O O . GLY A 1 79 ? -7.694 -5.145 3.143 1.00 94.19 79 GLY A O 1
ATOM 621 N N . SER A 1 80 ? -5.792 -4.420 2.179 1.00 93.50 80 SER A N 1
ATOM 622 C CA . SER A 1 80 ? -5.472 -5.676 1.502 1.00 93.50 80 SER A CA 1
ATOM 623 C C . SER A 1 80 ? -4.586 -6.555 2.373 1.00 93.50 80 SER A C 1
ATOM 625 O O . SER A 1 80 ? -3.676 -6.091 3.065 1.00 93.50 80 SER A O 1
ATOM 62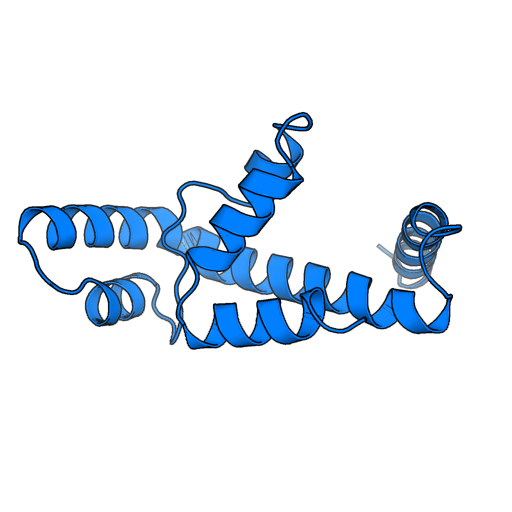7 N N . THR A 1 81 ? -4.811 -7.860 2.281 1.00 92.19 81 THR A N 1
ATOM 628 C CA . THR A 1 81 ? -3.882 -8.870 2.791 1.00 92.19 81 THR A CA 1
ATOM 629 C C . THR A 1 81 ? -2.643 -9.003 1.899 1.00 92.19 81 THR A C 1
ATOM 631 O O . THR A 1 81 ? -1.662 -9.620 2.313 1.00 92.19 81 THR A O 1
ATOM 634 N N . LEU A 1 82 ? -2.657 -8.426 0.694 1.00 91.88 82 LEU A N 1
ATOM 635 C CA . LEU A 1 82 ? -1.528 -8.400 -0.232 1.00 91.88 82 LEU A CA 1
ATOM 636 C C . LEU A 1 82 ? -0.539 -7.301 0.146 1.00 91.88 82 LEU A C 1
ATOM 638 O O . LEU A 1 82 ? -0.934 -6.212 0.552 1.00 91.88 82 LEU A O 1
ATOM 642 N N . ASP A 1 83 ? 0.745 -7.576 -0.031 1.00 89.19 83 ASP A N 1
ATOM 643 C CA . ASP A 1 83 ? 1.838 -6.604 -0.042 1.00 89.19 83 ASP A CA 1
ATOM 644 C C . ASP A 1 83 ? 2.655 -6.801 -1.326 1.00 89.19 83 ASP A C 1
ATOM 646 O O . ASP A 1 83 ? 2.467 -7.790 -2.040 1.00 89.19 83 ASP A O 1
ATOM 650 N N . LEU A 1 84 ? 3.559 -5.870 -1.637 1.00 87.31 84 LEU A N 1
ATOM 651 C CA . LEU A 1 84 ? 4.349 -5.960 -2.871 1.00 87.31 84 LEU A CA 1
ATOM 652 C C . LEU A 1 84 ? 5.197 -7.237 -2.948 1.00 87.31 84 LEU A C 1
ATOM 654 O O . LEU A 1 84 ? 5.390 -7.760 -4.041 1.00 87.31 84 LEU A O 1
ATOM 658 N N . GLY A 1 85 ? 5.660 -7.771 -1.814 1.00 86.69 85 GLY A N 1
ATOM 659 C CA . GLY A 1 85 ? 6.392 -9.036 -1.780 1.00 86.69 85 GLY A CA 1
ATOM 660 C C . GLY A 1 85 ? 5.511 -10.224 -2.170 1.00 86.69 85 GLY A C 1
ATOM 661 O O . GLY A 1 85 ? 5.915 -11.043 -2.992 1.00 86.69 85 GLY A O 1
ATOM 662 N N . ARG A 1 86 ? 4.285 -10.286 -1.639 1.00 87.44 86 ARG A N 1
ATOM 663 C CA . ARG A 1 86 ? 3.289 -11.319 -1.976 1.00 87.44 86 ARG A CA 1
ATOM 664 C C . ARG A 1 86 ? 2.857 -11.247 -3.435 1.00 87.44 86 ARG A C 1
ATOM 666 O O . ARG A 1 86 ? 2.740 -12.286 -4.069 1.00 87.44 86 ARG A O 1
ATOM 673 N N . ILE A 1 87 ? 2.666 -10.040 -3.970 1.00 88.25 87 ILE A N 1
ATOM 674 C CA . ILE A 1 87 ? 2.269 -9.836 -5.373 1.00 88.25 87 ILE A CA 1
ATOM 675 C C . ILE A 1 87 ? 3.357 -10.351 -6.321 1.00 88.25 87 ILE A C 1
ATOM 677 O O . ILE A 1 87 ? 3.050 -11.056 -7.272 1.00 88.25 87 ILE A O 1
ATOM 681 N N . ILE A 1 88 ? 4.630 -10.049 -6.042 1.00 85.94 88 ILE A N 1
ATOM 682 C CA . ILE A 1 88 ? 5.762 -10.534 -6.853 1.00 85.94 88 ILE A CA 1
ATOM 683 C C . ILE A 1 88 ? 5.895 -12.068 -6.781 1.00 85.94 88 ILE A C 1
ATOM 685 O O . ILE A 1 88 ? 6.381 -12.688 -7.726 1.00 85.94 88 ILE A O 1
ATOM 689 N N . GLY A 1 89 ? 5.464 -12.681 -5.673 1.00 85.38 89 GLY A N 1
ATOM 690 C CA . GLY A 1 89 ? 5.491 -14.131 -5.478 1.00 85.38 89 GLY A CA 1
ATOM 691 C C . GLY A 1 89 ? 4.454 -14.920 -6.290 1.00 85.38 89 GLY A C 1
ATOM 692 O O . GLY A 1 89 ? 4.663 -16.110 -6.503 1.00 85.38 89 GLY A O 1
ATOM 693 N N . ASP A 1 90 ? 3.376 -14.284 -6.759 1.00 86.06 90 ASP A N 1
ATOM 694 C CA . ASP A 1 90 ? 2.301 -14.907 -7.549 1.00 86.06 90 ASP A CA 1
ATOM 695 C C . ASP A 1 90 ? 2.300 -14.345 -8.978 1.00 86.06 90 ASP A C 1
ATOM 697 O O . ASP A 1 90 ? 1.513 -13.463 -9.331 1.00 86.06 90 ASP A O 1
ATOM 701 N N . GLN A 1 91 ? 3.250 -14.832 -9.784 1.00 79.44 91 GLN A N 1
ATOM 702 C CA . GLN A 1 91 ? 3.532 -14.294 -11.119 1.00 79.44 91 GLN A CA 1
ATOM 703 C C . GLN A 1 91 ? 2.360 -14.433 -12.095 1.00 79.44 91 GLN A C 1
ATOM 705 O O . GLN A 1 91 ? 2.124 -13.527 -12.896 1.00 79.44 91 GLN A O 1
ATOM 710 N N . ASP A 1 92 ? 1.592 -15.516 -11.977 1.00 86.25 92 ASP A N 1
ATOM 711 C CA . ASP A 1 92 ? 0.453 -15.809 -12.850 1.00 86.25 92 ASP A CA 1
ATOM 712 C C . ASP A 1 92 ? -0.702 -14.809 -12.658 1.00 86.25 92 ASP A C 1
ATOM 714 O O . ASP A 1 92 ? -1.494 -14.588 -13.575 1.00 86.25 92 ASP A O 1
ATOM 718 N N . ASN A 1 93 ? -0.773 -14.153 -11.490 1.00 87.62 93 ASN A N 1
ATOM 719 C CA . ASN A 1 93 ? -1.835 -13.212 -11.123 1.00 87.62 93 ASN A CA 1
ATOM 720 C C . ASN A 1 93 ? -1.318 -11.799 -10.796 1.00 87.62 93 ASN A C 1
ATOM 722 O O . ASN A 1 93 ? -2.024 -11.025 -10.149 1.00 87.62 93 ASN A O 1
ATOM 726 N N . ILE A 1 94 ? -0.111 -11.415 -11.239 1.00 88.31 94 ILE A N 1
ATOM 727 C CA . ILE A 1 94 ? 0.485 -10.103 -10.903 1.00 88.31 94 ILE A CA 1
ATOM 728 C C . ILE A 1 94 ? -0.477 -8.947 -11.183 1.00 88.31 94 ILE A C 1
ATOM 730 O O . ILE A 1 94 ? -0.651 -8.076 -10.333 1.00 88.31 94 ILE A O 1
ATOM 734 N N . GLY A 1 95 ? -1.105 -8.930 -12.362 1.00 85.88 95 GLY A N 1
ATOM 735 C CA . GLY A 1 95 ? -1.977 -7.829 -12.773 1.00 85.88 95 GLY A CA 1
ATOM 736 C C . GLY A 1 95 ? -3.212 -7.688 -11.881 1.00 85.88 95 GLY A C 1
ATOM 737 O O . GLY A 1 95 ? -3.489 -6.602 -11.372 1.00 85.88 95 GLY A O 1
ATOM 738 N N . SER A 1 96 ? -3.931 -8.787 -11.646 1.00 89.06 96 SER A N 1
ATOM 739 C CA . SER A 1 96 ? -5.131 -8.802 -10.800 1.00 89.06 96 SER A CA 1
ATOM 740 C C . SER A 1 96 ? -4.796 -8.523 -9.334 1.00 89.06 96 SER A C 1
ATOM 742 O O . SER A 1 96 ? -5.471 -7.713 -8.699 1.00 89.06 96 SER A O 1
ATOM 744 N N . ASN A 1 97 ? -3.718 -9.113 -8.814 1.00 91.25 97 ASN A N 1
ATOM 745 C CA . ASN A 1 97 ? -3.255 -8.893 -7.446 1.00 91.25 97 ASN A CA 1
ATOM 746 C C . ASN A 1 97 ? -2.800 -7.443 -7.223 1.00 91.25 97 ASN A C 1
ATOM 748 O O . ASN A 1 97 ? -3.103 -6.856 -6.183 1.00 91.25 97 ASN A O 1
ATOM 752 N N . LEU A 1 98 ? -2.115 -6.837 -8.198 1.00 90.00 98 LEU A N 1
ATOM 753 C CA . LEU A 1 98 ? -1.705 -5.435 -8.128 1.00 90.00 98 LEU A CA 1
ATOM 754 C C . LEU A 1 98 ? -2.913 -4.492 -8.124 1.00 90.00 98 LEU A C 1
ATOM 756 O O . LEU A 1 98 ? -2.958 -3.579 -7.301 1.00 90.00 98 LEU A O 1
ATOM 760 N N . LEU A 1 99 ? -3.899 -4.724 -8.994 1.00 89.75 99 LEU A N 1
ATOM 761 C CA . LEU A 1 99 ? -5.127 -3.924 -9.026 1.00 89.75 99 LEU A CA 1
ATOM 762 C C . LEU A 1 99 ? -5.915 -4.058 -7.718 1.00 89.75 99 LEU A C 1
ATOM 764 O O . LEU A 1 99 ? -6.237 -3.046 -7.101 1.00 89.75 99 LEU A O 1
ATOM 768 N N . ALA A 1 100 ? -6.118 -5.282 -7.222 1.00 91.94 100 ALA A N 1
ATOM 769 C CA . ALA A 1 100 ? -6.787 -5.523 -5.942 1.00 91.94 100 ALA A CA 1
ATOM 770 C C . ALA A 1 100 ? -6.048 -4.872 -4.758 1.0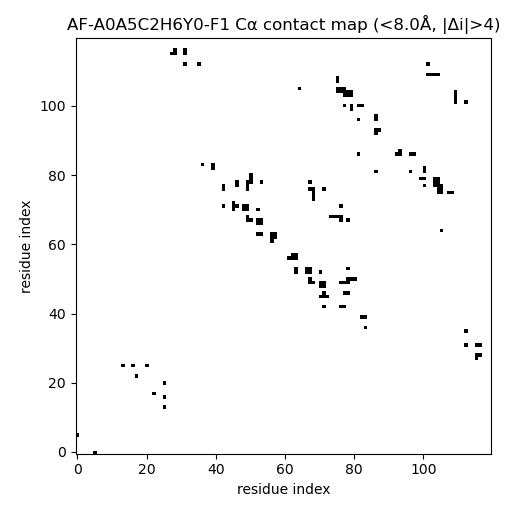0 91.94 100 ALA A C 1
ATOM 772 O O . ALA A 1 100 ? -6.665 -4.383 -3.809 1.00 91.94 100 ALA A O 1
ATOM 773 N N . TYR A 1 101 ? -4.715 -4.848 -4.802 1.00 93.38 101 TYR A N 1
ATOM 774 C CA . TYR A 1 101 ? -3.894 -4.163 -3.811 1.00 93.38 101 TYR A CA 1
ATOM 775 C C . TYR A 1 101 ? -4.052 -2.637 -3.863 1.00 93.38 101 TYR A C 1
ATOM 777 O O . TYR A 1 101 ? -4.172 -2.011 -2.806 1.00 93.38 101 TYR A O 1
ATOM 785 N N . ILE A 1 102 ? -4.082 -2.048 -5.063 1.00 91.81 102 ILE A N 1
ATOM 786 C CA . ILE A 1 102 ? -4.308 -0.610 -5.270 1.00 91.81 102 ILE A CA 1
ATOM 787 C C . ILE A 1 102 ? -5.718 -0.213 -4.816 1.00 91.81 102 ILE A C 1
ATOM 789 O O . ILE A 1 102 ? -5.880 0.782 -4.109 1.00 91.81 102 ILE A O 1
ATOM 793 N N . ASP A 1 103 ? -6.727 -1.016 -5.152 1.00 92.25 103 ASP A N 1
ATOM 794 C CA . ASP A 1 103 ? -8.129 -0.738 -4.831 1.00 92.25 103 ASP A CA 1
ATOM 795 C C . ASP A 1 103 ? -8.430 -0.743 -3.330 1.00 92.25 103 ASP A C 1
ATOM 797 O O . ASP A 1 103 ? -9.374 -0.087 -2.881 1.00 92.25 103 ASP A O 1
ATOM 801 N N . ALA A 1 104 ? -7.614 -1.455 -2.553 1.00 94.44 104 ALA A N 1
ATOM 802 C CA . ALA A 1 104 ? -7.744 -1.564 -1.108 1.00 94.44 1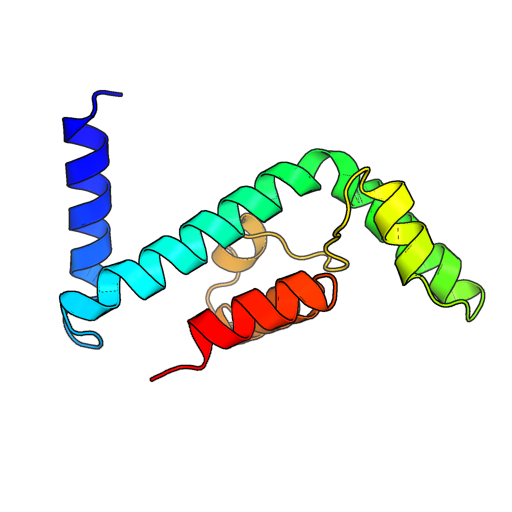04 ALA A CA 1
ATOM 803 C C . ALA A 1 104 ? -7.102 -0.406 -0.325 1.00 94.44 104 ALA A C 1
ATOM 805 O O . ALA A 1 104 ? -7.166 -0.402 0.910 1.00 94.44 104 ALA A O 1
ATOM 806 N N . PHE A 1 105 ? -6.449 0.547 -0.994 1.00 95.25 105 PHE A N 1
ATOM 807 C CA . PHE A 1 105 ? -5.996 1.771 -0.340 1.00 95.25 105 PHE A CA 1
ATOM 808 C C . PHE A 1 105 ? -7.167 2.677 0.055 1.00 95.25 105 PHE A C 1
ATOM 810 O O . PHE A 1 105 ? -8.279 2.553 -0.461 1.00 95.25 105 PHE A O 1
ATOM 817 N N . SER A 1 106 ? -6.901 3.631 0.953 1.00 95.00 106 SER A N 1
ATOM 818 C CA . SER A 1 106 ? -7.854 4.710 1.217 1.00 95.00 106 SER A CA 1
ATOM 819 C C . SER A 1 106 ? -8.203 5.450 -0.087 1.00 95.00 106 SER A C 1
ATOM 821 O O . SER A 1 106 ? -7.352 5.533 -0.985 1.00 95.00 106 SER A O 1
ATOM 823 N N . PRO A 1 107 ? -9.426 6.003 -0.210 1.00 93.25 107 PRO A N 1
ATOM 824 C CA . PRO A 1 107 ? -9.915 6.578 -1.464 1.00 93.25 107 PRO A CA 1
ATOM 825 C C . PRO A 1 107 ? -8.948 7.576 -2.108 1.00 93.25 107 PRO A C 1
ATOM 827 O O . PRO A 1 107 ? -8.739 7.547 -3.315 1.00 93.25 107 PRO A O 1
ATOM 830 N N . GLU A 1 108 ? -8.285 8.401 -1.299 1.00 91.19 108 GLU A N 1
ATOM 831 C CA . GLU A 1 108 ? -7.382 9.446 -1.785 1.00 91.19 108 GLU A CA 1
ATOM 832 C C . GLU A 1 108 ? -6.104 8.862 -2.400 1.00 91.19 108 GLU A C 1
ATOM 834 O O . GLU A 1 108 ? -5.622 9.342 -3.424 1.00 91.19 108 GLU A O 1
ATOM 839 N N . VAL A 1 109 ? -5.552 7.812 -1.786 1.00 91.50 109 VAL A N 1
ATOM 840 C CA . VAL A 1 109 ? -4.351 7.139 -2.291 1.00 91.50 109 VAL A CA 1
ATOM 841 C C . VAL A 1 109 ? -4.685 6.326 -3.537 1.00 91.50 109 VAL A C 1
ATOM 843 O O . VAL A 1 109 ? -3.929 6.371 -4.507 1.00 91.50 109 VAL A O 1
ATOM 846 N N . ARG A 1 110 ? -5.836 5.643 -3.548 1.00 91.38 110 ARG A N 1
ATOM 847 C CA . ARG A 1 110 ? -6.322 4.923 -4.728 1.00 91.38 110 ARG A CA 1
ATOM 848 C C . ARG A 1 110 ? -6.488 5.862 -5.921 1.00 91.38 110 ARG A C 1
ATOM 850 O O . ARG A 1 110 ? -5.970 5.563 -6.992 1.00 91.38 110 ARG A O 1
ATOM 857 N N . ASP A 1 111 ? -7.130 7.013 -5.735 1.00 88.88 111 ASP A N 1
ATOM 858 C CA . ASP A 1 111 ? -7.338 7.999 -6.803 1.00 88.88 111 ASP A CA 1
ATOM 859 C C . ASP A 1 111 ? -6.014 8.544 -7.357 1.00 88.88 111 ASP A C 1
ATOM 861 O O . ASP A 1 111 ? -5.867 8.724 -8.570 1.00 88.88 111 ASP A O 1
ATOM 865 N N . ILE A 1 112 ? -5.027 8.778 -6.484 1.00 86.19 112 ILE A N 1
ATOM 866 C CA . ILE A 1 112 ? -3.671 9.156 -6.897 1.00 86.19 112 ILE A CA 1
ATOM 867 C C . ILE A 1 112 ? -3.059 8.039 -7.744 1.00 86.19 112 ILE A C 1
ATOM 869 O O . ILE A 1 112 ? -2.619 8.306 -8.861 1.00 86.19 112 ILE A O 1
ATOM 873 N N . CYS A 1 113 ? -3.058 6.799 -7.252 1.00 83.69 113 CYS A N 1
ATOM 874 C CA . CYS A 1 113 ? -2.514 5.655 -7.979 1.00 83.69 113 CYS A CA 1
ATOM 875 C C . CYS A 1 113 ? -3.180 5.497 -9.353 1.00 83.69 113 CYS A C 1
ATOM 877 O O . CYS A 1 113 ? -2.478 5.462 -10.361 1.00 83.69 113 CYS A O 1
ATOM 879 N N . LEU A 1 114 ? -4.512 5.490 -9.421 1.00 80.50 114 LEU A N 1
ATOM 880 C CA . LEU A 1 114 ? -5.250 5.350 -10.677 1.00 80.50 114 LEU A CA 1
ATOM 881 C C . LEU A 1 114 ? -4.942 6.486 -11.659 1.00 80.50 114 LEU A C 1
ATOM 883 O O . LEU A 1 114 ? -4.719 6.223 -12.832 1.00 80.50 114 LEU A O 1
ATOM 887 N N . ARG A 1 115 ? -4.809 7.741 -11.215 1.00 80.00 115 ARG A N 1
ATOM 888 C CA . ARG A 1 115 ? -4.386 8.829 -12.121 1.00 80.00 115 ARG A CA 1
ATOM 889 C C . ARG A 1 115 ? -3.012 8.596 -12.748 1.00 80.00 115 ARG A C 1
ATOM 891 O O . ARG A 1 115 ? -2.816 8.946 -13.909 1.00 80.00 115 ARG A O 1
ATOM 898 N N . TYR A 1 116 ? -2.066 8.029 -12.002 1.00 73.00 116 TYR A N 1
ATOM 899 C CA . TYR A 1 116 ? -0.729 7.742 -12.526 1.00 73.00 116 TYR A CA 1
ATOM 900 C C . TYR A 1 116 ? -0.678 6.468 -13.380 1.00 73.00 116 TYR A C 1
ATOM 902 O O . TYR A 1 116 ? 0.131 6.419 -14.303 1.00 73.00 116 TYR A O 1
ATOM 910 N N . PHE A 1 117 ? -1.537 5.476 -13.115 1.00 67.25 117 PHE A N 1
ATOM 911 C CA . PHE A 1 117 ? -1.577 4.209 -13.856 1.00 67.25 117 PHE A CA 1
ATOM 912 C C . PHE A 1 117 ? -2.528 4.212 -15.067 1.00 67.25 117 PHE A C 1
ATOM 914 O O . PHE A 1 117 ? -2.319 3.434 -15.991 1.00 67.25 117 PHE A O 1
ATOM 921 N N . SER A 1 118 ? -3.564 5.057 -15.087 1.00 59.19 118 SER A N 1
ATOM 922 C CA . SER A 1 118 ? -4.607 5.070 -16.130 1.00 59.19 118 SER A CA 1
ATOM 923 C C . SER A 1 118 ? -4.414 6.134 -17.209 1.00 59.19 118 SER A C 1
ATOM 925 O O . SER A 1 118 ? -5.167 6.140 -18.182 1.00 59.19 118 SER A O 1
ATOM 927 N N . SER A 1 119 ? -3.461 7.059 -17.061 1.00 41.47 119 SER A N 1
ATOM 928 C CA . SER A 1 119 ? -3.170 8.007 -18.136 1.00 41.47 119 SER A CA 1
ATOM 929 C C . SER A 1 119 ? -2.260 7.364 -19.189 1.00 41.47 119 SER A C 1
ATOM 931 O O . SER A 1 119 ? -1.133 7.013 -18.831 1.00 41.47 119 SER A O 1
ATOM 933 N N . PRO A 1 120 ? -2.712 7.268 -20.456 1.00 45.09 120 PRO A N 1
ATOM 934 C CA . PRO A 1 120 ? -1.856 6.889 -21.574 1.00 45.09 120 PRO A CA 1
ATOM 935 C C . PRO A 1 120 ? -0.732 7.910 -21.828 1.00 45.09 120 PRO A C 1
ATOM 937 O O . PRO A 1 120 ? -0.700 8.997 -21.183 1.00 45.09 120 PRO A O 1
#